Protein AF-U2BX46-F1 (afdb_monomer_lite)

Foldseek 3Di:
DPPDDDLVVVVVVLVVVQVVCVVLVKDWDPWDFADADDPVRQVVVCVVVVHHDDPVLNVCRRPHGQWTKTWIACVVVCVVVVVPDDPVCNVVRIDIDIHHD

pLDDT: mean 91.25, std 9.76, range [40.0, 98.0]

Secondary structure (DSSP, 8-state):
--PPP-HHHHHHHHHHHHHHHHHTT-EEPPPEEPPPPPHHHHHHHHHHHTSPPPHHHHHHHHHT-SEEEEEEE-HHHHHH-TTSS-HHHHTTSEEEEEEE-

Sequence (101 aa):
MTSTFNFELFKKRLDLFLEKIEDLGGETDPLTIEKPATEEEIKAVETKLGYTLPPHFREVLLENTAHLEFLWYLYHFLEENKDFLPDEICGIFAGKLKLLL

Structure (mmCIF, N/CA/C/O backbone):
data_AF-U2BX46-F1
#
_entry.id   AF-U2BX46-F1
#
loop_
_atom_site.group_PDB
_atom_site.id
_atom_site.type_symbol
_atom_site.label_atom_id
_atom_site.label_alt_id
_atom_site.label_comp_id
_atom_site.label_asym_id
_atom_site.label_entity_id
_atom_site.label_seq_id
_atom_site.pdbx_PDB_ins_code
_atom_site.Cartn_x
_atom_site.Cartn_y
_atom_site.Cartn_z
_atom_site.occupancy
_atom_site.B_iso_or_equiv
_atom_site.auth_seq_id
_atom_site.auth_comp_id
_atom_site.auth_asym_id
_atom_site.auth_atom_id
_atom_site.pdbx_PDB_model_num
ATOM 1 N N . MET A 1 1 ? 8.256 -20.438 12.454 1.00 40.00 1 MET A N 1
ATOM 2 C CA . MET A 1 1 ? 8.364 -19.002 12.778 1.00 40.00 1 MET A CA 1
ATOM 3 C C . MET A 1 1 ? 7.345 -18.273 11.929 1.00 40.00 1 MET A C 1
ATOM 5 O O . MET A 1 1 ? 7.545 -18.173 10.729 1.00 40.00 1 MET A O 1
ATOM 9 N N . THR A 1 2 ? 6.231 -17.845 12.512 1.00 47.22 2 THR A N 1
ATOM 10 C CA . THR A 1 2 ? 5.375 -16.827 11.896 1.00 47.22 2 THR A CA 1
ATOM 11 C C . THR A 1 2 ? 6.134 -15.512 12.015 1.00 47.22 2 THR A C 1
ATOM 13 O O . THR A 1 2 ? 6.249 -14.968 13.110 1.00 47.22 2 THR A O 1
ATOM 16 N N . SER A 1 3 ? 6.773 -15.055 10.939 1.00 57.09 3 SER A N 1
ATOM 17 C CA . SER A 1 3 ? 7.337 -13.706 10.928 1.00 57.09 3 SER A CA 1
ATOM 18 C C . SER A 1 3 ? 6.180 -12.720 11.051 1.00 57.09 3 SER A C 1
ATOM 20 O O . SER A 1 3 ? 5.291 -12.734 10.200 1.00 57.09 3 SER A O 1
ATOM 22 N N . THR A 1 4 ? 6.175 -11.888 12.092 1.00 79.50 4 THR A N 1
ATOM 23 C CA . THR A 1 4 ? 5.271 -10.736 12.171 1.00 79.50 4 THR A CA 1
ATOM 24 C C . THR A 1 4 ? 5.448 -9.894 10.910 1.00 79.50 4 THR A C 1
ATOM 26 O O . THR A 1 4 ? 6.581 -9.658 10.477 1.00 79.50 4 THR A O 1
ATOM 29 N N . PHE A 1 5 ? 4.345 -9.477 10.293 1.00 85.50 5 PHE A N 1
ATOM 30 C CA . PHE A 1 5 ? 4.398 -8.613 9.122 1.00 85.50 5 PHE A CA 1
ATOM 31 C C . PHE A 1 5 ? 5.080 -7.287 9.490 1.00 85.50 5 PHE A C 1
ATOM 33 O O . PHE A 1 5 ? 4.693 -6.619 10.443 1.00 85.50 5 PHE A O 1
ATOM 40 N N . ASN A 1 6 ? 6.140 -6.926 8.765 1.00 92.12 6 ASN A N 1
ATOM 41 C CA . ASN A 1 6 ? 6.900 -5.705 9.021 1.00 92.12 6 ASN A CA 1
ATOM 42 C C . ASN A 1 6 ? 6.443 -4.608 8.058 1.00 92.12 6 ASN A C 1
ATOM 44 O O . ASN A 1 6 ? 6.974 -4.485 6.950 1.00 92.12 6 ASN A O 1
ATOM 48 N N . PHE A 1 7 ? 5.459 -3.817 8.488 1.00 92.94 7 PHE A N 1
ATOM 49 C CA . PHE A 1 7 ? 4.881 -2.775 7.647 1.00 92.94 7 PHE A CA 1
ATOM 50 C C . PHE A 1 7 ? 5.889 -1.668 7.306 1.00 92.94 7 PHE A C 1
ATOM 52 O O . PHE A 1 7 ? 5.939 -1.216 6.169 1.00 92.94 7 PHE A O 1
ATOM 59 N N . GLU A 1 8 ? 6.786 -1.298 8.225 1.00 93.69 8 GLU A N 1
ATOM 60 C CA . GLU A 1 8 ? 7.836 -0.305 7.949 1.00 93.69 8 GLU A CA 1
ATOM 61 C C . GLU A 1 8 ? 8.784 -0.737 6.825 1.00 93.69 8 GLU A C 1
ATOM 63 O O . GLU A 1 8 ? 9.147 0.066 5.963 1.00 93.69 8 GLU A O 1
ATOM 68 N N . LEU A 1 9 ? 9.178 -2.013 6.801 1.00 95.75 9 LEU A N 1
ATOM 69 C CA . LEU A 1 9 ? 9.967 -2.557 5.698 1.00 95.75 9 LEU A CA 1
ATOM 70 C C . LEU A 1 9 ? 9.150 -2.603 4.403 1.00 95.75 9 LEU A C 1
ATOM 72 O O . LEU A 1 9 ? 9.698 -2.320 3.340 1.00 95.75 9 LEU A O 1
ATOM 76 N N . PHE A 1 10 ? 7.864 -2.946 4.486 1.00 95.31 10 PHE A N 1
ATOM 77 C CA . PHE A 1 10 ? 6.971 -2.969 3.332 1.00 95.31 10 PHE A CA 1
ATOM 78 C C . PHE A 1 10 ? 6.861 -1.588 2.671 1.00 95.31 10 PHE A C 1
ATOM 80 O O . PHE A 1 10 ? 7.090 -1.496 1.470 1.00 95.31 10 PHE A O 1
ATOM 87 N N . LYS A 1 11 ? 6.655 -0.510 3.443 1.00 95.31 11 LYS A N 1
ATOM 88 C CA . LYS A 1 11 ? 6.618 0.873 2.926 1.00 95.31 11 LYS A CA 1
ATOM 89 C C . LYS A 1 11 ? 7.877 1.228 2.137 1.00 95.31 11 LYS A C 1
ATOM 91 O O . LYS A 1 11 ? 7.795 1.574 0.966 1.00 95.31 11 LYS A O 1
ATOM 96 N N . LYS A 1 12 ? 9.052 0.995 2.735 1.00 96.50 12 LYS A N 1
ATOM 97 C CA . LYS A 1 12 ? 10.350 1.246 2.082 1.00 96.50 12 LYS A CA 1
ATOM 98 C C . LYS A 1 12 ? 10.531 0.455 0.787 1.00 96.50 12 LYS A C 1
ATOM 100 O O . LYS A 1 12 ? 11.222 0.902 -0.120 1.00 96.50 12 LYS A O 1
ATOM 105 N N . ARG A 1 13 ? 9.970 -0.756 0.718 1.00 97.12 13 ARG A N 1
ATOM 106 C CA . ARG A 1 13 ? 10.025 -1.595 -0.485 1.00 97.12 13 ARG A CA 1
ATOM 107 C C . ARG A 1 13 ? 9.093 -1.082 -1.577 1.00 97.12 13 ARG A C 1
ATOM 109 O O . ARG A 1 13 ? 9.469 -1.211 -2.734 1.00 97.12 13 ARG A O 1
ATOM 116 N N . LEU A 1 14 ? 7.933 -0.523 -1.225 1.00 96.69 14 LEU A N 1
ATOM 117 C CA . LEU A 1 14 ? 7.033 0.114 -2.187 1.00 96.69 14 LEU A CA 1
ATOM 118 C C . LEU A 1 14 ? 7.657 1.384 -2.772 1.00 96.69 14 LEU A C 1
ATOM 120 O O . LEU A 1 14 ? 7.700 1.502 -3.989 1.00 96.69 14 LEU A O 1
ATOM 124 N N . ASP A 1 15 ? 8.224 2.261 -1.940 1.00 96.50 15 ASP A N 1
ATOM 125 C CA . ASP A 1 15 ? 8.929 3.462 -2.421 1.00 96.50 15 ASP A CA 1
ATOM 126 C C . ASP A 1 15 ? 10.063 3.093 -3.385 1.00 96.50 15 ASP A C 1
ATOM 128 O O . ASP A 1 15 ? 10.091 3.543 -4.527 1.00 96.50 15 ASP A O 1
ATOM 132 N N . LEU A 1 16 ? 10.945 2.176 -2.966 1.00 97.31 16 LEU A N 1
ATOM 133 C CA . LEU A 1 16 ? 12.031 1.690 -3.819 1.00 97.31 16 LEU A CA 1
ATOM 134 C C . LEU A 1 16 ? 11.503 1.064 -5.115 1.00 97.31 16 LEU A C 1
ATOM 136 O O . LEU A 1 16 ? 12.156 1.154 -6.147 1.00 97.31 16 LEU A O 1
ATOM 140 N N . PHE A 1 17 ? 10.357 0.385 -5.075 1.00 96.19 17 PHE A N 1
ATOM 141 C CA . PHE A 1 17 ? 9.764 -0.182 -6.278 1.00 96.19 17 PHE A CA 1
ATOM 142 C C . PHE A 1 17 ? 9.355 0.918 -7.262 1.00 96.19 17 PHE A C 1
ATOM 144 O O . PHE A 1 17 ? 9.693 0.794 -8.436 1.00 96.19 17 PHE A O 1
ATOM 151 N N . LEU A 1 18 ? 8.685 1.984 -6.803 1.00 96.31 18 LEU A N 1
ATOM 152 C CA . LEU A 1 18 ? 8.310 3.111 -7.666 1.00 96.31 18 LEU A CA 1
ATOM 153 C C . LEU A 1 18 ? 9.544 3.771 -8.282 1.00 96.31 18 LEU A C 1
ATOM 155 O O . LEU A 1 18 ? 9.589 3.915 -9.499 1.00 96.31 18 LEU A O 1
ATOM 159 N N . GLU A 1 19 ? 10.586 4.034 -7.484 1.00 96.69 19 GLU A N 1
ATOM 160 C CA . GLU A 1 19 ? 11.861 4.572 -7.987 1.00 96.69 19 GLU A CA 1
ATOM 161 C C . GLU A 1 19 ? 12.436 3.714 -9.127 1.00 96.69 19 GLU A C 1
ATOM 163 O O . GLU A 1 19 ? 12.940 4.232 -10.119 1.00 96.69 19 GLU A O 1
ATOM 168 N N . LYS A 1 20 ? 12.350 2.378 -9.023 1.00 95.62 20 LYS A N 1
ATOM 169 C CA . LYS A 1 20 ? 12.850 1.474 -10.074 1.00 95.62 20 LYS A CA 1
ATOM 170 C C . LYS A 1 20 ? 11.974 1.458 -11.322 1.00 95.62 20 LYS A C 1
ATOM 172 O O . LYS A 1 20 ? 12.502 1.196 -12.400 1.00 95.62 20 LYS A O 1
ATOM 177 N N . ILE A 1 21 ? 10.670 1.702 -11.193 1.00 94.50 21 ILE A N 1
ATOM 178 C CA . ILE A 1 21 ? 9.793 1.874 -12.356 1.00 94.50 21 ILE A CA 1
ATOM 179 C C . ILE A 1 21 ? 10.110 3.193 -13.067 1.00 94.50 21 ILE A C 1
ATOM 181 O O . ILE A 1 21 ? 10.209 3.200 -14.291 1.00 94.50 21 ILE A O 1
ATOM 185 N N . GLU A 1 22 ? 10.339 4.274 -12.324 1.00 95.31 22 GLU A N 1
ATOM 186 C CA . GLU A 1 22 ? 10.719 5.575 -12.890 1.00 95.31 22 GLU A CA 1
ATOM 187 C C . GLU A 1 22 ? 12.088 5.523 -13.581 1.00 95.31 22 GLU A C 1
ATOM 189 O O . GLU A 1 22 ? 12.222 5.994 -14.708 1.00 95.31 22 GLU A O 1
ATOM 194 N N . ASP A 1 23 ? 13.084 4.869 -12.967 1.00 95.06 23 ASP A N 1
ATOM 195 C CA . ASP A 1 23 ? 14.403 4.619 -13.577 1.00 95.06 23 ASP A CA 1
ATOM 196 C C . ASP A 1 23 ? 14.291 3.865 -14.916 1.00 95.06 23 ASP A C 1
ATOM 198 O O . ASP A 1 23 ? 15.144 4.010 -15.795 1.00 95.06 23 ASP A O 1
ATOM 202 N N . LEU A 1 24 ? 13.251 3.038 -15.068 1.00 91.75 24 LEU A N 1
ATOM 203 C CA . LEU A 1 24 ? 12.974 2.296 -16.294 1.00 91.75 24 LEU A CA 1
ATOM 204 C C . LEU A 1 24 ? 12.299 3.158 -17.376 1.00 91.75 24 LEU A C 1
ATOM 206 O O . LEU A 1 24 ? 12.214 2.725 -18.519 1.00 91.75 24 LEU A O 1
ATOM 210 N N . GLY A 1 25 ? 11.838 4.364 -17.041 1.00 92.31 25 GLY A N 1
ATOM 211 C CA . GLY A 1 25 ? 11.029 5.220 -17.911 1.00 92.31 25 GLY A CA 1
ATOM 212 C C . GLY A 1 25 ? 9.523 4.996 -17.767 1.00 92.31 25 GLY A C 1
ATOM 213 O O . GLY A 1 25 ? 8.755 5.493 -18.585 1.00 92.31 25 GLY A O 1
ATOM 214 N N . GLY A 1 26 ? 9.095 4.235 -16.756 1.00 92.75 26 GLY A N 1
ATOM 215 C CA . GLY A 1 26 ? 7.689 4.084 -16.403 1.00 92.75 26 GLY A CA 1
ATOM 216 C C . GLY A 1 26 ? 7.157 5.253 -15.587 1.00 92.75 26 GLY A C 1
ATOM 217 O O . GLY A 1 26 ? 7.902 6.081 -15.068 1.00 92.75 26 GLY A O 1
ATOM 218 N N . GLU A 1 27 ? 5.841 5.286 -15.448 1.00 94.38 27 GLU A N 1
ATOM 219 C CA . GLU A 1 27 ? 5.124 6.334 -14.736 1.00 94.38 27 GLU A CA 1
ATOM 220 C C . GLU A 1 27 ? 4.517 5.784 -13.448 1.00 94.38 27 GLU A C 1
ATOM 222 O O . GLU A 1 27 ? 4.059 4.635 -13.378 1.00 94.38 27 GLU A O 1
ATOM 227 N N . THR A 1 28 ? 4.530 6.618 -12.410 1.00 95.75 28 THR A N 1
ATOM 228 C CA . THR A 1 28 ? 4.022 6.278 -11.083 1.00 95.75 28 THR A CA 1
ATOM 229 C C . THR A 1 28 ? 3.179 7.413 -10.517 1.00 95.75 28 THR A C 1
ATOM 231 O O . THR A 1 28 ? 3.357 8.576 -10.881 1.00 95.75 28 THR A O 1
ATOM 234 N N . ASP A 1 29 ? 2.265 7.063 -9.612 1.00 94.44 29 ASP A N 1
ATOM 235 C CA . ASP A 1 29 ? 1.666 8.044 -8.709 1.00 94.44 29 ASP A CA 1
ATOM 236 C C . ASP A 1 29 ? 2.454 8.053 -7.391 1.00 94.44 29 ASP A C 1
ATOM 238 O O . ASP A 1 29 ? 2.914 6.990 -6.956 1.00 94.44 29 ASP A O 1
ATOM 242 N N . PRO A 1 30 ? 2.555 9.202 -6.693 1.00 93.75 30 PRO A N 1
ATOM 243 C CA . PRO A 1 30 ? 3.172 9.247 -5.374 1.00 93.75 30 PRO A CA 1
ATOM 244 C C . PRO A 1 30 ? 2.555 8.213 -4.424 1.00 93.75 30 PRO A C 1
ATOM 246 O O . PRO A 1 30 ? 1.330 8.158 -4.262 1.00 93.75 30 PRO A O 1
ATOM 249 N N . LEU A 1 31 ? 3.408 7.423 -3.759 1.00 96.56 31 LEU A N 1
ATOM 250 C CA . LEU A 1 31 ? 2.966 6.456 -2.759 1.00 96.56 31 LEU A CA 1
ATOM 251 C C . LEU A 1 31 ? 2.165 7.177 -1.669 1.00 96.56 31 LEU A C 1
ATOM 253 O O . LEU A 1 31 ? 2.687 8.020 -0.939 1.00 96.56 31 LEU A O 1
ATOM 257 N N . THR A 1 32 ? 0.890 6.820 -1.539 1.00 96.94 32 THR A N 1
ATOM 258 C CA . THR A 1 32 ? 0.024 7.351 -0.486 1.00 96.94 32 THR A CA 1
ATOM 259 C C . THR A 1 32 ? -0.103 6.307 0.603 1.00 96.94 32 THR A C 1
ATOM 261 O O . THR A 1 32 ? -0.591 5.210 0.339 1.00 96.94 32 THR A O 1
ATOM 264 N N . ILE A 1 33 ? 0.343 6.634 1.817 1.00 96.44 33 ILE A N 1
ATOM 265 C CA . ILE A 1 33 ? 0.156 5.805 3.010 1.00 96.44 33 ILE A CA 1
ATOM 266 C C . ILE A 1 33 ? -0.222 6.706 4.176 1.00 96.44 33 ILE A C 1
ATOM 268 O O . ILE A 1 33 ? 0.567 7.553 4.596 1.00 96.44 33 ILE A O 1
ATOM 272 N N . GLU A 1 34 ? -1.412 6.496 4.725 1.00 96.06 34 GLU A N 1
ATOM 273 C CA . GLU A 1 34 ? -1.869 7.215 5.910 1.00 96.06 34 GLU A CA 1
ATOM 274 C C . GLU A 1 34 ? -1.596 6.433 7.200 1.00 96.06 34 GLU A C 1
ATOM 276 O O . GLU A 1 34 ? -1.189 5.266 7.195 1.00 96.06 34 GLU A O 1
ATOM 281 N N . LYS A 1 35 ? -1.818 7.094 8.339 1.00 96.69 35 LYS A N 1
ATOM 282 C CA . LYS A 1 35 ? -1.788 6.454 9.658 1.00 96.69 35 LYS A CA 1
ATOM 283 C C . LYS A 1 35 ? -2.806 5.295 9.729 1.00 96.69 35 LYS A C 1
ATOM 285 O O . LYS A 1 35 ? -3.791 5.303 8.986 1.00 96.69 35 LYS A O 1
ATOM 290 N N . PRO A 1 36 ? -2.608 4.314 10.624 1.00 97.56 36 PRO A N 1
ATOM 291 C CA . PRO A 1 36 ? -3.647 3.340 10.927 1.00 97.56 36 PRO A CA 1
ATOM 292 C C . PRO A 1 36 ? -4.942 4.014 11.388 1.00 97.56 36 PRO A C 1
ATOM 294 O O . PRO A 1 36 ?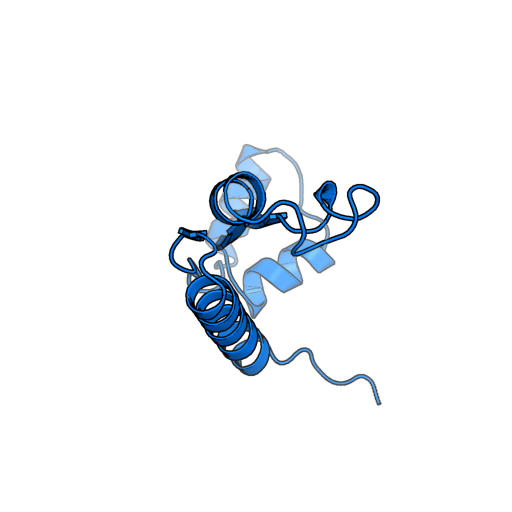 -4.913 5.094 11.990 1.00 97.56 36 PRO A O 1
ATOM 297 N N . ALA A 1 37 ? -6.062 3.358 11.105 1.00 97.56 37 ALA A N 1
ATOM 298 C CA . ALA A 1 37 ? -7.373 3.788 11.557 1.00 97.56 37 ALA A CA 1
ATOM 299 C C . ALA A 1 37 ? -7.506 3.629 13.076 1.00 97.56 37 ALA A C 1
ATOM 301 O O . ALA A 1 37 ? -6.868 2.767 13.686 1.00 97.56 37 ALA A O 1
ATOM 302 N N . THR A 1 38 ? -8.382 4.417 13.694 1.00 97.94 38 THR A N 1
ATOM 303 C CA . THR A 1 38 ? -8.791 4.184 15.083 1.00 97.94 38 THR A CA 1
ATOM 304 C C . THR A 1 38 ? -9.975 3.223 15.171 1.00 97.94 38 THR A C 1
ATOM 306 O O . THR A 1 38 ? -10.739 3.025 14.223 1.00 97.94 38 THR A O 1
ATOM 309 N N . GLU A 1 39 ? -10.173 2.640 16.354 1.00 97.81 39 GLU A N 1
ATOM 310 C CA . GLU A 1 39 ? -11.363 1.837 16.655 1.00 97.81 39 GLU A CA 1
ATOM 311 C C . GLU A 1 39 ? -12.664 2.634 16.459 1.00 97.81 39 GLU A C 1
ATOM 313 O O . GLU A 1 39 ? -13.666 2.090 15.995 1.00 97.81 39 GLU A O 1
ATOM 318 N N . GLU A 1 40 ? -12.661 3.929 16.778 1.00 98.00 40 GLU A N 1
ATOM 319 C CA . GLU A 1 40 ? -13.801 4.822 16.566 1.00 98.00 40 GLU A CA 1
ATOM 320 C C . GLU A 1 40 ? -14.081 5.052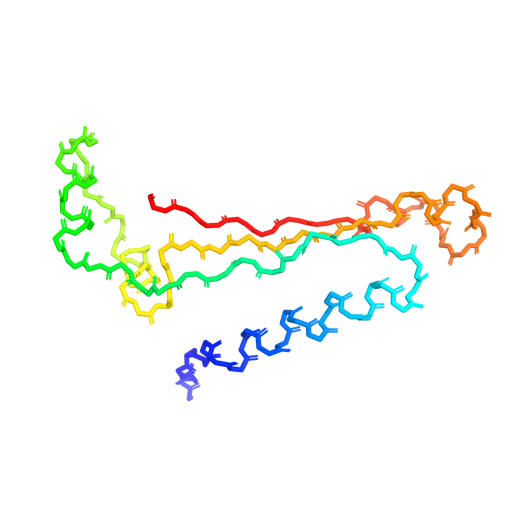 15.077 1.00 98.00 40 GLU A C 1
ATOM 322 O O . GLU A 1 40 ? -15.242 4.990 14.670 1.00 98.00 40 GLU A O 1
ATOM 327 N N . GLU A 1 41 ? -13.040 5.279 14.268 1.00 98.00 41 GLU A N 1
ATOM 328 C CA . GLU A 1 41 ? -13.156 5.444 12.814 1.00 98.00 41 GLU A CA 1
ATOM 329 C C . GLU A 1 41 ? -13.745 4.178 12.172 1.00 98.00 41 GLU A C 1
ATOM 331 O O . GLU A 1 41 ? -14.731 4.259 11.435 1.00 98.00 41 GLU A O 1
ATOM 336 N N . ILE A 1 42 ? -13.235 2.993 12.533 1.00 97.88 42 ILE A N 1
ATOM 337 C CA . ILE A 1 42 ? -13.766 1.717 12.033 1.00 97.88 42 ILE A CA 1
ATOM 338 C C . ILE A 1 42 ? -15.221 1.513 12.466 1.00 97.88 42 ILE A C 1
ATOM 340 O O . ILE A 1 42 ? -16.068 1.192 11.632 1.00 97.88 42 ILE A O 1
ATOM 344 N N . LYS A 1 43 ? -15.557 1.733 13.743 1.00 97.62 43 LYS A N 1
ATOM 345 C CA . LYS A 1 43 ? -16.939 1.574 14.231 1.00 97.62 43 LYS A CA 1
ATOM 346 C C . LYS A 1 43 ? -17.911 2.536 13.558 1.00 97.62 43 LYS A C 1
ATOM 348 O O . LYS A 1 43 ? -19.060 2.162 13.311 1.00 97.62 43 LYS A O 1
ATOM 353 N N . ALA A 1 44 ? -17.480 3.762 13.261 1.00 97.94 44 ALA A N 1
ATOM 354 C CA . ALA A 1 44 ? -18.294 4.726 12.531 1.00 97.94 44 ALA A CA 1
ATOM 355 C C . ALA A 1 44 ? -18.615 4.217 11.115 1.00 97.94 44 ALA A C 1
ATOM 357 O O . ALA A 1 44 ? -19.773 4.278 10.693 1.00 97.94 44 ALA A O 1
ATOM 358 N N . VAL A 1 45 ? -17.623 3.650 10.417 1.00 96.75 45 VAL A N 1
ATOM 359 C CA . VAL A 1 45 ? -17.810 3.035 9.093 1.00 96.75 45 VAL A CA 1
ATOM 360 C C . VAL A 1 45 ? -18.725 1.813 9.169 1.00 96.75 45 VAL A C 1
ATOM 362 O O . VAL A 1 45 ? -19.703 1.739 8.428 1.00 96.75 45 VAL A O 1
ATOM 365 N N . GLU A 1 46 ? -18.488 0.891 10.099 1.00 97.75 46 GLU A N 1
ATOM 366 C CA . GLU A 1 46 ? -19.317 -0.310 10.271 1.00 97.75 46 GLU A CA 1
ATOM 367 C C . GLU A 1 46 ? -20.778 0.025 10.584 1.00 97.75 46 GLU A C 1
ATOM 369 O O . GLU A 1 46 ? -21.697 -0.569 10.019 1.00 97.75 46 GLU A O 1
ATOM 374 N N . THR A 1 47 ? -21.007 1.028 11.439 1.00 97.94 47 THR A N 1
ATOM 375 C CA . THR A 1 47 ? -22.354 1.516 11.771 1.00 97.94 47 THR A CA 1
ATOM 376 C C . THR A 1 47 ? -23.040 2.094 10.539 1.00 97.94 47 THR A C 1
ATOM 378 O O . THR A 1 47 ? -24.200 1.781 10.275 1.00 97.94 47 THR A O 1
ATOM 381 N N . LYS A 1 48 ? -22.320 2.908 9.755 1.00 97.56 48 LYS A N 1
ATOM 382 C CA . LYS A 1 48 ? -22.830 3.489 8.507 1.00 97.56 48 LYS A CA 1
ATOM 383 C C . LYS A 1 48 ? -23.183 2.412 7.478 1.00 97.56 48 LYS A C 1
ATOM 385 O O . LYS A 1 48 ? -24.161 2.572 6.752 1.00 97.56 48 LYS A O 1
ATOM 390 N N . LEU A 1 49 ? -22.398 1.338 7.408 1.00 95.94 49 LEU A N 1
ATOM 391 C CA . LEU A 1 49 ? -22.622 0.219 6.492 1.00 95.94 49 LEU A CA 1
ATOM 392 C C . LEU A 1 49 ? -23.672 -0.780 7.003 1.00 95.94 49 LEU A C 1
ATOM 394 O O . LEU A 1 49 ? -24.176 -1.578 6.216 1.00 95.94 49 LEU A O 1
ATOM 398 N N . GLY A 1 50 ? -23.996 -0.763 8.301 1.00 97.38 50 GLY A N 1
ATOM 399 C CA . GLY A 1 50 ? -24.805 -1.805 8.938 1.00 97.38 50 GLY A CA 1
ATOM 400 C C . GLY A 1 50 ? -24.124 -3.179 8.915 1.00 97.38 50 GLY A C 1
ATOM 401 O O . GLY A 1 50 ? -24.805 -4.203 8.925 1.00 97.38 50 GLY A O 1
ATOM 402 N N . TYR A 1 51 ? -22.790 -3.206 8.835 1.00 96.44 51 TYR A N 1
ATOM 403 C CA . TYR A 1 51 ? -21.985 -4.408 8.637 1.00 96.44 51 TYR A CA 1
ATOM 404 C C . TYR A 1 51 ? -20.657 -4.294 9.385 1.00 96.44 51 TYR A C 1
ATOM 406 O O . TYR A 1 51 ? -19.973 -3.279 9.288 1.00 96.44 51 TYR A O 1
ATOM 414 N N . THR A 1 52 ? -20.281 -5.350 10.106 1.00 97.00 52 THR A N 1
ATOM 415 C CA . THR A 1 52 ? -18.977 -5.447 10.774 1.00 97.00 52 THR A CA 1
ATOM 416 C C . THR A 1 52 ? -17.931 -5.938 9.785 1.00 97.00 52 THR A C 1
ATOM 418 O O . THR A 1 52 ? -18.118 -6.982 9.158 1.00 97.00 52 THR A O 1
ATOM 421 N N . LEU A 1 53 ? -16.821 -5.212 9.663 1.00 96.31 53 LEU A N 1
ATOM 422 C CA . LEU A 1 53 ? -15.731 -5.591 8.775 1.00 96.31 53 LEU A CA 1
ATOM 423 C C . LEU A 1 53 ? -15.126 -6.936 9.215 1.00 96.31 53 LEU A C 1
ATOM 425 O O . LEU A 1 53 ? -15.048 -7.218 10.417 1.00 96.31 53 LEU A O 1
ATOM 429 N N . PRO A 1 54 ? -14.651 -7.771 8.272 1.00 96.56 54 PRO A N 1
ATOM 430 C CA . PRO A 1 54 ? -13.978 -9.018 8.612 1.00 96.56 54 PRO A CA 1
ATOM 431 C C . PRO A 1 54 ? -12.794 -8.777 9.566 1.00 96.56 54 PRO A C 1
ATOM 433 O O . PRO A 1 54 ? -12.038 -7.827 9.347 1.00 96.56 54 PRO A O 1
ATOM 436 N N . PRO A 1 55 ? -12.566 -9.639 10.578 1.00 95.25 55 PRO A N 1
ATOM 437 C CA . PRO A 1 55 ? -11.537 -9.413 11.597 1.00 95.25 55 PRO A CA 1
ATOM 438 C C . PRO A 1 55 ? -10.135 -9.152 11.034 1.00 95.25 55 PRO A C 1
ATOM 440 O O . PRO A 1 55 ? -9.488 -8.198 11.446 1.00 95.25 55 PRO A O 1
ATOM 443 N N . HIS A 1 56 ? -9.697 -9.923 10.035 1.00 93.56 56 HIS A N 1
ATOM 444 C CA . HIS A 1 56 ? -8.384 -9.720 9.406 1.00 93.56 56 HIS A CA 1
ATOM 445 C C . HIS A 1 56 ? -8.287 -8.424 8.594 1.00 93.56 56 HIS A C 1
ATOM 447 O O . HIS A 1 56 ? -7.202 -7.886 8.413 1.00 93.56 56 HIS A O 1
ATOM 453 N N . PHE A 1 57 ? -9.410 -7.896 8.105 1.00 93.06 57 PHE A N 1
ATOM 454 C CA . PHE A 1 57 ? -9.409 -6.597 7.439 1.00 93.06 57 PHE A CA 1
ATOM 455 C C . PHE A 1 57 ? -9.305 -5.465 8.463 1.00 93.06 57 PHE A C 1
ATOM 457 O O . PHE A 1 57 ? -8.532 -4.532 8.268 1.00 93.06 57 PHE A O 1
ATOM 464 N N . ARG A 1 58 ? -10.009 -5.591 9.598 1.00 95.94 58 ARG A N 1
ATOM 465 C CA . ARG A 1 58 ? -9.846 -4.681 10.741 1.00 95.94 58 ARG A CA 1
ATOM 466 C C . ARG A 1 58 ? -8.410 -4.671 11.253 1.00 95.94 58 ARG A C 1
ATOM 468 O O . ARG A 1 58 ? -7.881 -3.598 11.490 1.00 95.94 58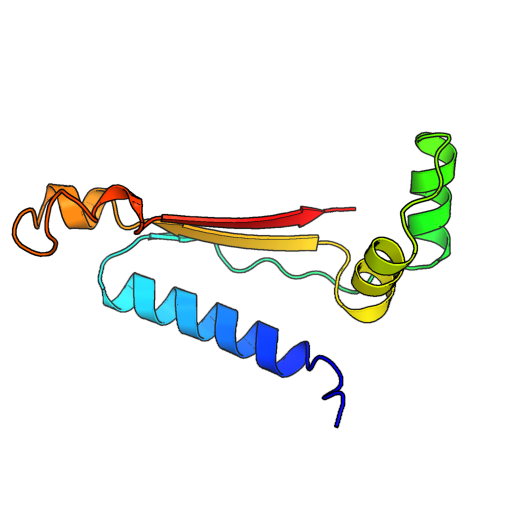 ARG A O 1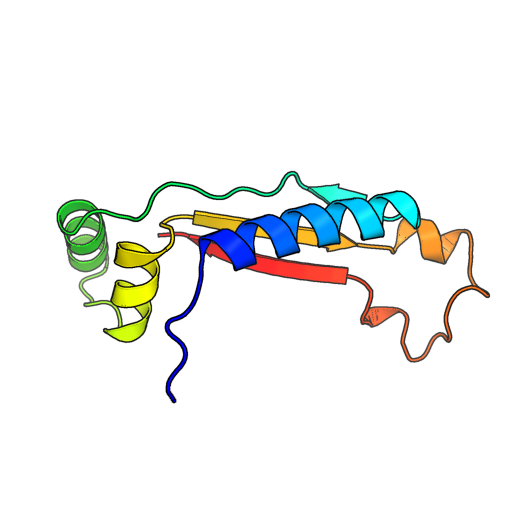
ATOM 475 N N . GLU A 1 59 ? -7.788 -5.842 11.384 1.00 94.25 59 GLU A N 1
ATOM 476 C CA . GLU A 1 59 ? -6.383 -5.999 11.784 1.00 94.25 59 GLU A CA 1
ATOM 477 C C . GLU A 1 59 ? -5.459 -5.161 10.887 1.00 94.25 59 GLU A C 1
ATOM 479 O O . GLU A 1 59 ? -4.725 -4.313 11.381 1.00 94.25 59 GLU A O 1
ATOM 484 N N . VAL A 1 60 ? -5.582 -5.280 9.559 1.00 93.81 60 VAL A N 1
ATOM 485 C CA . VAL A 1 60 ? -4.789 -4.473 8.613 1.00 93.81 60 VAL A CA 1
ATOM 486 C C . VAL A 1 60 ? -5.041 -2.968 8.779 1.00 93.81 60 VAL A C 1
ATOM 488 O O . VAL A 1 60 ? -4.093 -2.185 8.754 1.00 93.81 60 VAL A O 1
ATOM 491 N N . LEU A 1 61 ? -6.295 -2.552 8.958 1.00 95.94 61 LEU A N 1
ATOM 492 C CA . LEU A 1 61 ? -6.657 -1.139 9.101 1.00 95.94 61 LEU A CA 1
ATOM 493 C C . LEU A 1 61 ? -6.150 -0.521 10.412 1.00 95.94 61 LEU A C 1
ATOM 495 O O . LEU A 1 61 ? -5.696 0.622 10.410 1.00 95.94 61 LEU A O 1
ATOM 499 N N . LEU A 1 62 ? -6.220 -1.271 11.515 1.00 96.00 62 LEU A N 1
ATOM 500 C CA . LEU A 1 62 ? -5.816 -0.838 12.858 1.00 96.00 62 LEU A CA 1
ATOM 501 C C . LEU A 1 62 ? -4.303 -0.877 13.062 1.00 96.00 62 LEU A C 1
ATOM 503 O O . LEU A 1 62 ? -3.761 -0.052 13.794 1.00 96.00 62 LEU A O 1
ATOM 507 N N . GLU A 1 63 ? -3.624 -1.850 12.456 1.00 94.69 63 GLU A N 1
ATOM 508 C CA . GLU A 1 63 ? -2.200 -2.082 12.703 1.00 94.69 63 GLU A CA 1
ATOM 509 C C . GLU A 1 63 ? -1.300 -1.444 11.641 1.00 94.69 63 GLU A C 1
ATOM 511 O O . GLU A 1 63 ? -0.187 -1.024 11.965 1.00 94.69 63 GLU A O 1
ATOM 516 N N . ASN A 1 64 ? -1.770 -1.325 10.392 1.00 94.62 64 ASN A N 1
ATOM 517 C CA . ASN A 1 64 ? -0.924 -0.903 9.275 1.00 94.62 64 ASN A CA 1
ATOM 518 C C . ASN A 1 64 ? -1.301 0.484 8.748 1.00 94.62 64 ASN A C 1
ATOM 520 O O . ASN A 1 64 ? -0.504 1.416 8.847 1.00 94.62 64 ASN A O 1
ATOM 524 N N . THR A 1 65 ? -2.484 0.636 8.145 1.00 96.06 65 THR A N 1
ATOM 525 C CA . THR A 1 65 ? -2.883 1.898 7.499 1.00 96.06 65 THR A CA 1
ATOM 526 C C . THR A 1 65 ? -4.373 1.942 7.167 1.00 96.06 65 THR A C 1
ATOM 528 O O . THR A 1 65 ? -4.951 0.931 6.769 1.00 96.06 65 THR A O 1
ATOM 531 N N . ALA A 1 66 ? -4.983 3.125 7.284 1.00 96.94 66 ALA A N 1
ATOM 532 C CA . ALA A 1 66 ? -6.344 3.384 6.815 1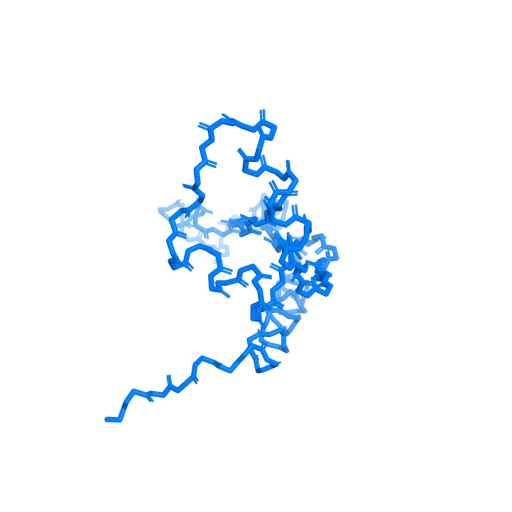.00 96.94 66 ALA A CA 1
ATOM 533 C C . ALA A 1 66 ? -6.427 3.596 5.290 1.00 96.94 66 ALA A C 1
ATOM 535 O O . ALA A 1 66 ? -7.486 3.402 4.693 1.00 96.94 66 ALA A O 1
ATOM 536 N N . HIS A 1 67 ? -5.318 3.981 4.651 1.00 96.56 67 HIS A N 1
ATOM 537 C CA . HIS A 1 67 ? -5.277 4.305 3.228 1.00 96.56 67 HIS A CA 1
ATOM 538 C C . HIS A 1 67 ? -3.911 3.968 2.645 1.00 96.56 67 HIS A C 1
ATOM 540 O O . HIS A 1 67 ? -2.891 4.487 3.091 1.00 96.56 67 HIS A O 1
ATOM 546 N N . LEU A 1 68 ? -3.909 3.111 1.626 1.00 96.62 68 LEU A N 1
ATOM 547 C CA . LEU A 1 68 ? -2.747 2.822 0.802 1.00 96.62 68 LEU A CA 1
ATOM 548 C C . LEU A 1 68 ? -3.121 2.938 -0.672 1.00 96.62 68 LEU A C 1
ATOM 550 O O . LEU A 1 68 ? -4.028 2.241 -1.127 1.00 96.62 68 LEU A O 1
ATOM 554 N N . GLU A 1 69 ? -2.398 3.762 -1.422 1.00 97.12 69 GLU A N 1
ATOM 555 C CA . GLU A 1 69 ? -2.433 3.767 -2.886 1.00 97.12 69 GLU A CA 1
ATOM 556 C C . GLU A 1 69 ? -1.021 3.665 -3.449 1.00 97.12 69 GLU A C 1
ATOM 558 O O . GLU A 1 69 ? -0.148 4.472 -3.141 1.00 97.12 69 GLU A O 1
ATOM 563 N N . PHE A 1 70 ? -0.820 2.636 -4.267 1.00 97.12 70 PHE A N 1
ATOM 564 C CA . PHE A 1 70 ? 0.429 2.319 -4.940 1.00 97.12 70 PHE A CA 1
ATOM 565 C C . PHE A 1 70 ? 0.100 1.908 -6.373 1.00 97.12 70 PHE A C 1
ATOM 567 O O . PHE A 1 70 ? -0.625 0.929 -6.589 1.00 97.12 70 PHE A O 1
ATOM 574 N N . LEU A 1 71 ? 0.577 2.688 -7.341 1.00 95.44 71 LEU A N 1
ATOM 575 C CA . LEU A 1 71 ? 0.226 2.550 -8.749 1.00 95.44 71 LEU A CA 1
ATOM 576 C C . LEU A 1 71 ? 1.441 2.814 -9.634 1.00 95.44 71 LEU A C 1
ATOM 578 O O . LEU A 1 71 ? 2.215 3.733 -9.383 1.00 95.44 71 LEU A O 1
ATOM 582 N N . TRP A 1 72 ? 1.577 2.002 -10.678 1.00 95.00 72 TRP A N 1
ATOM 583 C CA . TRP A 1 72 ? 2.614 2.153 -11.687 1.00 95.00 72 TRP A CA 1
ATOM 584 C C . TRP A 1 72 ? 2.143 1.618 -13.039 1.00 95.00 72 TRP A C 1
ATOM 586 O O . TRP A 1 72 ? 1.280 0.732 -13.107 1.00 95.00 72 TRP A O 1
ATOM 596 N N . TYR A 1 73 ? 2.727 2.131 -14.116 1.00 92.25 73 TYR A N 1
ATOM 597 C CA . TYR A 1 73 ? 2.478 1.665 -15.475 1.00 92.25 73 TYR A CA 1
ATOM 598 C C . TYR A 1 73 ? 3.664 1.958 -16.393 1.00 92.25 73 TYR A C 1
ATOM 600 O O . TYR A 1 73 ? 4.374 2.944 -16.239 1.00 92.25 73 TYR A O 1
ATOM 608 N N . LEU A 1 74 ? 3.865 1.082 -17.376 1.00 90.69 74 LEU A N 1
ATOM 609 C CA . LEU A 1 74 ? 4.925 1.200 -18.383 1.00 90.69 74 LEU A CA 1
ATOM 610 C C . LEU A 1 74 ? 4.371 1.417 -19.799 1.00 90.69 74 LEU A C 1
ATOM 612 O O . LEU A 1 74 ? 5.122 1.328 -20.760 1.00 90.69 74 LEU A O 1
ATOM 616 N N . TYR A 1 75 ? 3.071 1.691 -19.959 1.00 85.88 75 TYR A N 1
ATOM 617 C CA . TYR A 1 75 ? 2.425 1.727 -21.279 1.00 85.88 75 TYR A CA 1
ATOM 618 C C . TYR A 1 75 ? 3.117 2.671 -22.267 1.00 85.88 75 TYR A C 1
ATOM 620 O O . TYR A 1 75 ? 3.491 2.228 -23.349 1.00 85.88 75 TYR A O 1
ATOM 628 N N . HIS A 1 76 ? 3.355 3.926 -21.883 1.00 86.81 76 HIS A N 1
ATOM 629 C CA . HIS A 1 76 ? 4.006 4.904 -22.755 1.00 86.81 76 HIS A CA 1
ATOM 630 C C . HIS A 1 76 ? 5.451 4.516 -23.093 1.00 86.81 76 HIS A C 1
ATOM 632 O O . HIS A 1 76 ? 5.849 4.556 -24.256 1.00 86.81 76 HIS A O 1
ATOM 638 N N . PHE A 1 77 ? 6.204 4.016 -22.110 1.00 90.00 77 PHE A N 1
ATOM 639 C CA . PHE A 1 77 ? 7.541 3.476 -22.345 1.00 90.00 77 PHE A CA 1
ATOM 640 C C . PHE A 1 77 ? 7.535 2.326 -23.365 1.00 90.00 77 PHE A C 1
ATOM 642 O O . PHE A 1 77 ? 8.366 2.300 -24.271 1.00 90.00 77 PHE A O 1
ATOM 649 N N . LEU A 1 78 ? 6.592 1.387 -23.260 1.00 87.56 78 LEU A N 1
ATOM 650 C CA . LEU A 1 78 ? 6.507 0.224 -24.152 1.00 87.56 78 LEU A CA 1
ATOM 651 C C . LEU A 1 78 ? 5.974 0.568 -25.546 1.00 87.56 78 LEU A C 1
ATOM 653 O O . LEU A 1 78 ? 6.354 -0.086 -26.516 1.00 87.56 78 LEU A O 1
ATOM 657 N N . GLU A 1 79 ? 5.148 1.609 -25.676 1.00 85.88 79 GLU A N 1
ATOM 658 C CA . GLU A 1 79 ? 4.731 2.135 -26.981 1.00 85.88 79 GLU A CA 1
ATOM 659 C C . GLU A 1 79 ? 5.928 2.633 -27.803 1.00 85.88 79 GLU A C 1
ATOM 661 O O . GLU A 1 79 ? 5.992 2.381 -29.013 1.00 85.88 79 GLU A O 1
ATOM 666 N N . GLU A 1 80 ? 6.885 3.291 -27.146 1.00 87.56 80 GLU A N 1
ATOM 667 C CA . GLU A 1 80 ? 8.118 3.796 -27.758 1.00 87.56 80 GLU A CA 1
ATOM 668 C C . GLU A 1 80 ? 9.208 2.717 -27.884 1.00 87.56 80 GLU A C 1
ATOM 670 O O . GLU A 1 80 ? 10.048 2.790 -28.782 1.00 87.56 80 GLU A O 1
ATOM 675 N N . ASN A 1 81 ? 9.170 1.681 -27.038 1.00 87.94 81 ASN A N 1
ATOM 676 C CA . ASN A 1 81 ? 10.194 0.637 -26.938 1.00 87.94 81 ASN A CA 1
ATOM 677 C C . ASN A 1 81 ? 9.604 -0.767 -27.147 1.00 87.94 81 ASN A C 1
ATOM 679 O O . ASN A 1 81 ? 9.696 -1.634 -26.280 1.00 87.94 81 ASN A O 1
ATOM 683 N N . LYS A 1 82 ? 9.013 -1.014 -28.319 1.00 83.56 82 LYS A N 1
ATOM 684 C CA . LYS A 1 82 ? 8.269 -2.256 -28.617 1.00 83.56 82 LYS A CA 1
ATOM 685 C C . LYS A 1 82 ? 9.090 -3.546 -28.527 1.00 83.56 82 LYS A C 1
ATOM 687 O O . LYS A 1 82 ? 8.526 -4.597 -28.261 1.00 83.56 82 LYS A O 1
ATOM 692 N N . ASP A 1 83 ? 10.407 -3.465 -28.699 1.00 87.50 83 ASP A N 1
ATOM 693 C CA . ASP A 1 83 ? 11.307 -4.621 -28.585 1.00 87.50 83 ASP A CA 1
ATOM 694 C C . ASP A 1 83 ? 11.780 -4.873 -27.138 1.00 87.50 83 ASP A C 1
ATOM 696 O O . ASP A 1 83 ? 12.521 -5.823 -26.880 1.00 87.50 83 ASP A O 1
ATOM 700 N N . PHE A 1 84 ? 11.393 -4.017 -26.181 1.00 87.25 84 PHE A N 1
ATOM 701 C CA . PHE A 1 84 ? 11.833 -4.114 -24.788 1.00 87.25 84 PHE A CA 1
ATOM 702 C C . PHE A 1 84 ? 11.255 -5.345 -24.078 1.00 87.25 84 PHE A C 1
ATOM 704 O O . PHE A 1 84 ? 11.945 -5.980 -23.277 1.00 87.25 84 PHE A O 1
ATOM 711 N N . LEU A 1 85 ? 10.003 -5.704 -24.377 1.00 83.88 85 LEU A N 1
ATOM 712 C CA . LEU A 1 85 ? 9.319 -6.858 -23.799 1.00 83.88 85 LEU A CA 1
ATOM 713 C C . LEU A 1 85 ? 8.552 -7.639 -24.867 1.00 83.88 85 LEU A C 1
ATOM 715 O O . LEU A 1 85 ? 7.958 -7.024 -25.747 1.00 83.88 85 LEU A O 1
ATOM 719 N N . PRO A 1 86 ? 8.492 -8.978 -24.758 1.00 84.38 86 PRO A N 1
ATOM 720 C CA . PRO A 1 86 ? 7.585 -9.783 -25.565 1.00 84.38 86 PRO A CA 1
ATOM 721 C C . PRO A 1 86 ? 6.124 -9.353 -25.374 1.00 84.38 86 PRO A C 1
ATOM 723 O O . PRO A 1 86 ? 5.683 -9.102 -24.243 1.00 84.38 86 PRO A O 1
ATOM 726 N N . ASP A 1 87 ? 5.360 -9.336 -26.466 1.00 78.94 87 ASP A N 1
ATOM 727 C CA . ASP A 1 87 ? 3.940 -8.962 -26.479 1.00 78.94 87 ASP A CA 1
ATOM 728 C C . ASP A 1 87 ? 3.114 -9.790 -25.480 1.00 78.94 87 ASP A C 1
ATOM 730 O O . ASP A 1 87 ? 2.179 -9.280 -24.859 1.00 78.94 87 ASP A O 1
ATOM 734 N N . GLU A 1 88 ? 3.492 -11.053 -25.258 1.00 82.19 88 GLU A N 1
ATOM 735 C CA . GLU A 1 88 ? 2.813 -11.980 -24.350 1.00 82.19 88 GLU A CA 1
ATOM 736 C C . GLU A 1 88 ? 2.843 -11.529 -22.886 1.00 82.19 88 GLU A C 1
ATOM 738 O O . GLU A 1 88 ? 2.006 -11.966 -22.093 1.00 82.19 88 GLU A O 1
ATOM 743 N N . ILE A 1 89 ? 3.798 -10.670 -22.518 1.00 77.06 89 ILE A N 1
ATOM 744 C CA . ILE A 1 89 ? 3.950 -10.168 -21.151 1.00 77.06 89 ILE A CA 1
ATOM 745 C C . ILE A 1 89 ? 3.750 -8.658 -21.032 1.00 77.06 89 ILE A C 1
ATOM 747 O O . ILE A 1 89 ? 3.729 -8.154 -19.920 1.00 77.06 89 ILE A O 1
ATOM 751 N N . CYS A 1 90 ? 3.502 -7.920 -22.114 1.00 70.44 90 CYS A N 1
ATOM 752 C CA . CYS A 1 90 ? 3.298 -6.466 -22.055 1.00 70.44 90 CYS A CA 1
ATOM 753 C C . CYS A 1 90 ? 2.189 -6.049 -21.053 1.00 70.44 90 CYS A C 1
ATOM 755 O O . CYS A 1 90 ? 2.342 -5.093 -20.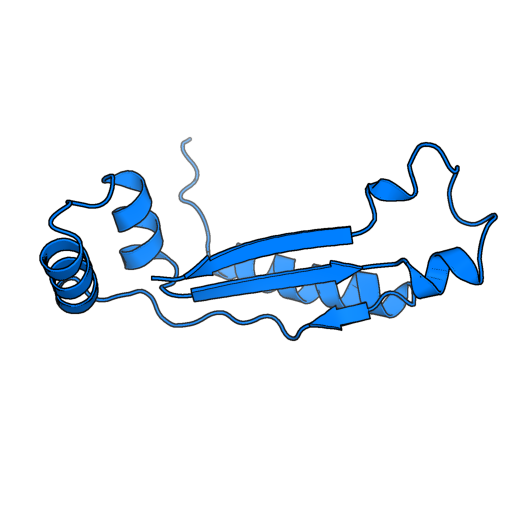292 1.00 70.44 90 CYS A O 1
ATOM 757 N N . GLY A 1 91 ? 1.117 -6.843 -20.941 1.00 69.69 91 GLY A N 1
ATOM 758 C CA . GLY A 1 91 ? -0.011 -6.575 -20.037 1.00 69.69 91 GLY A CA 1
ATOM 759 C C . GLY A 1 91 ? 0.258 -6.737 -18.532 1.00 69.69 91 GLY A C 1
ATOM 760 O O . GLY A 1 91 ? -0.593 -6.344 -17.738 1.00 69.69 91 GLY A O 1
ATOM 761 N N . ILE A 1 92 ? 1.401 -7.300 -18.113 1.00 74.38 92 ILE A N 1
ATOM 762 C CA . ILE A 1 92 ? 1.742 -7.453 -16.681 1.00 74.38 92 ILE A CA 1
ATOM 763 C C . ILE A 1 92 ? 2.558 -6.277 -16.117 1.00 74.38 92 ILE A C 1
ATOM 765 O O . ILE A 1 92 ? 2.862 -6.260 -14.926 1.00 74.38 92 ILE A O 1
ATOM 769 N N . PHE A 1 93 ? 2.895 -5.280 -16.942 1.00 79.44 93 PHE A N 1
ATOM 770 C CA . PHE A 1 93 ? 3.772 -4.157 -16.577 1.00 79.44 93 PHE A CA 1
ATOM 771 C C . PHE A 1 93 ? 3.029 -2.904 -16.090 1.00 79.44 93 PHE A C 1
ATOM 773 O O . PHE A 1 93 ? 3.563 -1.796 -16.100 1.00 79.44 93 PHE A O 1
ATOM 780 N N . ALA A 1 94 ? 1.803 -3.090 -15.609 1.00 88.44 94 ALA A N 1
ATOM 781 C CA . ALA A 1 94 ? 1.062 -2.097 -14.851 1.00 88.44 94 ALA A CA 1
ATOM 782 C C . ALA A 1 94 ? 0.417 -2.763 -13.635 1.00 88.44 94 ALA A C 1
ATOM 784 O O . ALA A 1 94 ? 0.046 -3.939 -13.677 1.00 88.44 94 ALA A O 1
ATOM 785 N N . GLY A 1 95 ? 0.252 -2.011 -12.553 1.00 90.38 95 GLY A N 1
ATOM 786 C CA . GLY A 1 95 ? -0.382 -2.539 -11.357 1.00 90.38 95 GLY A CA 1
ATOM 787 C C . GLY A 1 95 ? -0.911 -1.465 -10.428 1.00 90.38 95 GLY A C 1
ATOM 788 O O . GLY A 1 95 ? -0.500 -0.306 -10.457 1.00 90.38 95 GLY A O 1
ATOM 789 N N . LYS A 1 96 ? -1.881 -1.880 -9.611 1.00 92.88 96 LYS A N 1
ATOM 790 C CA . LYS A 1 96 ? -2.513 -1.046 -8.597 1.00 92.88 96 LYS A CA 1
ATOM 791 C C . LYS A 1 96 ? -2.765 -1.861 -7.341 1.00 92.88 96 LYS A C 1
ATOM 793 O O . LYS A 1 96 ? -3.457 -2.876 -7.386 1.00 92.88 96 LYS A O 1
ATOM 798 N N . LEU A 1 97 ? -2.272 -1.362 -6.216 1.00 93.38 97 LEU A N 1
ATOM 799 C CA . LEU A 1 97 ? -2.675 -1.791 -4.886 1.00 93.38 97 LEU A CA 1
ATOM 800 C C . LEU A 1 97 ? -3.414 -0.629 -4.222 1.00 93.38 97 LEU A C 1
ATOM 802 O O . LEU A 1 97 ? -2.870 0.467 -4.097 1.00 93.38 97 LEU A O 1
ATOM 806 N N . LYS A 1 98 ? -4.671 -0.868 -3.831 1.00 94.31 98 LYS A N 1
ATOM 807 C CA . LYS A 1 98 ? -5.515 0.132 -3.175 1.00 94.31 98 LYS A CA 1
ATOM 808 C C . LYS A 1 98 ? -6.223 -0.449 -1.958 1.00 94.31 98 LYS A C 1
ATOM 810 O O . LYS A 1 98 ? -6.930 -1.447 -2.070 1.00 94.31 98 LYS A O 1
ATOM 815 N N . LEU A 1 99 ? -6.063 0.230 -0.831 1.00 91.69 99 LEU A N 1
ATOM 816 C CA . LEU A 1 99 ? -6.808 0.041 0.408 1.00 91.69 99 LEU A CA 1
ATOM 817 C C . LEU A 1 99 ? -7.332 1.409 0.842 1.00 91.69 99 LEU A C 1
ATOM 819 O O . LEU A 1 99 ? -6.565 2.364 0.850 1.00 91.69 99 LEU A O 1
ATOM 823 N N . LEU A 1 100 ? -8.612 1.511 1.184 1.00 90.62 100 LEU A N 1
ATOM 824 C CA . LEU A 1 100 ? -9.213 2.743 1.688 1.00 90.62 100 LEU A CA 1
ATOM 825 C C . LEU A 1 100 ? -10.359 2.384 2.635 1.00 90.62 100 LEU A C 1
ATOM 827 O O . LEU A 1 100 ? -11.222 1.587 2.252 1.00 90.62 100 LEU A O 1
ATOM 831 N N . LEU A 1 101 ? -10.327 2.951 3.842 1.00 87.19 101 LEU A N 1
ATOM 832 C CA . LEU A 1 101 ? -11.406 2.881 4.830 1.00 87.19 101 LEU A CA 1
ATOM 833 C C . LEU A 1 101 ? -12.511 3.911 4.558 1.00 87.19 101 LEU A C 1
ATOM 835 O O . LEU A 1 101 ? -12.179 5.079 4.260 1.00 87.19 101 LEU A O 1
#

Radius of gyration: 17.59 Å; chains: 1; bounding box: 39×28×45 Å